Protein AF-A0A329KBB5-F1 (afdb_monomer_lite)

Secondary structure (DSSP, 8-state):
-----HHHHHHHHHHHHHHHHHHHHHHHHHHHHHHHHHHHHHHTTT-HHHHHHHHHHHHHHHHHT-THHHHHHHHHHHHSPP------S--

Organism: NCBI:txid339268

Foldseek 3Di:
DDDPPPPVVVVLVVLLVVLVVLVVLLVVLLVLLVVLQVVLVVCCVPCVPSSVVSNVSSVVSCVSSDVVSVVVSVVVVVVRDDPPPPPPDPD

Sequence (91 aa):
MTTNVYPSALHIAKAKARLARLDRLATELSCVHYELLTLSREVHASEPDLSHTLMNAACVAKVVCADSISKTVENIATHLPVALSEESAAQ

Radius of gyration: 21.24 Å; chains: 1; bounding box: 51×19×68 Å

Structure (mmCIF, N/CA/C/O backbone):
data_AF-A0A329KBB5-F1
#
_entry.id   AF-A0A329KBB5-F1
#
loop_
_atom_site.group_PDB
_atom_site.id
_atom_site.type_symbol
_atom_site.label_atom_id
_atom_site.label_alt_id
_atom_site.label_comp_id
_atom_site.label_asym_id
_atom_site.label_entity_id
_atom_si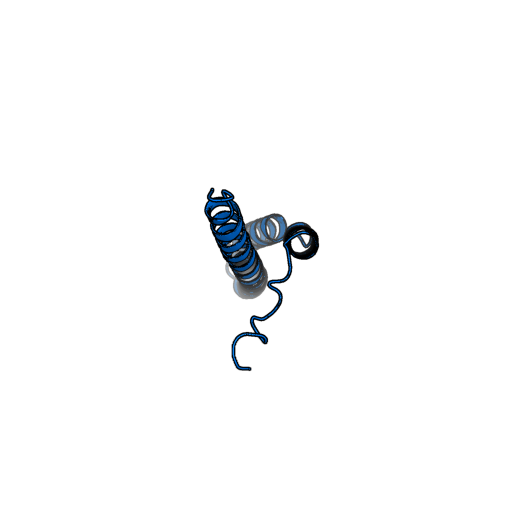te.label_seq_id
_atom_site.pdbx_PDB_ins_code
_atom_site.Cartn_x
_atom_site.Cartn_y
_atom_site.Cartn_z
_atom_site.occupancy
_atom_site.B_iso_or_equiv
_atom_site.auth_seq_id
_atom_site.auth_comp_id
_atom_site.auth_asym_id
_atom_site.auth_atom_id
_atom_site.pdbx_PDB_model_num
ATOM 1 N N . MET A 1 1 ? 32.768 -7.426 -33.914 1.00 36.12 1 MET A N 1
ATOM 2 C CA . MET A 1 1 ? 32.820 -8.384 -32.790 1.00 36.12 1 MET A CA 1
ATOM 3 C C . MET A 1 1 ? 31.943 -7.853 -31.666 1.00 36.12 1 MET A C 1
ATOM 5 O O . MET A 1 1 ? 32.199 -6.767 -31.170 1.00 36.12 1 MET A O 1
ATOM 9 N N . THR A 1 2 ? 30.850 -8.583 -31.426 1.00 40.09 2 THR A N 1
ATOM 10 C CA . THR A 1 2 ? 29.873 -8.556 -30.317 1.00 40.09 2 THR A CA 1
ATOM 11 C C . THR A 1 2 ? 29.886 -7.349 -29.379 1.00 40.09 2 THR A C 1
ATOM 13 O O . THR A 1 2 ? 30.516 -7.352 -28.322 1.00 40.09 2 THR A O 1
ATOM 16 N N . THR A 1 3 ? 29.095 -6.343 -29.741 1.00 41.06 3 THR A N 1
ATOM 17 C CA . THR A 1 3 ? 28.640 -5.295 -28.834 1.00 41.06 3 THR A CA 1
ATOM 18 C C . THR A 1 3 ? 27.874 -5.947 -27.680 1.00 41.06 3 THR A C 1
ATOM 20 O O . THR A 1 3 ? 26.988 -6.777 -27.881 1.00 41.06 3 THR A O 1
ATOM 23 N N . ASN A 1 4 ? 28.251 -5.590 -26.459 1.00 46.72 4 ASN A N 1
ATOM 24 C CA . ASN A 1 4 ? 27.775 -6.145 -25.194 1.00 46.72 4 ASN A CA 1
ATOM 25 C C . ASN A 1 4 ? 26.341 -5.648 -24.870 1.00 46.72 4 ASN A C 1
ATOM 27 O O . ASN A 1 4 ? 26.113 -4.987 -23.864 1.00 46.72 4 ASN A O 1
ATOM 31 N N . VAL A 1 5 ? 25.374 -5.885 -25.766 1.00 49.66 5 VAL A N 1
ATOM 32 C CA . VAL A 1 5 ? 24.000 -5.329 -25.687 1.00 49.66 5 VAL A CA 1
ATOM 33 C C . VAL A 1 5 ? 23.102 -6.121 -24.719 1.00 49.66 5 VAL A C 1
ATOM 35 O O . VAL A 1 5 ? 22.106 -5.611 -24.215 1.00 49.66 5 VAL A O 1
ATOM 38 N N . TYR A 1 6 ? 23.474 -7.359 -24.395 1.00 50.84 6 TYR A N 1
ATOM 39 C CA . TYR A 1 6 ? 22.651 -8.292 -23.616 1.00 50.84 6 TYR A CA 1
ATOM 40 C C . TYR A 1 6 ? 22.441 -7.957 -22.119 1.00 50.84 6 TYR A C 1
ATOM 42 O O . TYR A 1 6 ? 21.341 -8.202 -21.616 1.00 50.84 6 TYR A O 1
ATOM 50 N N . PRO A 1 7 ? 23.408 -7.386 -21.367 1.00 59.34 7 PRO A N 1
ATOM 51 C CA . PRO A 1 7 ? 23.211 -7.113 -19.941 1.00 59.34 7 PRO A CA 1
ATOM 52 C C . PRO A 1 7 ? 22.226 -5.968 -19.679 1.00 59.34 7 PRO A C 1
ATOM 54 O O . PRO A 1 7 ? 21.469 -6.022 -18.712 1.00 59.34 7 PRO A O 1
ATOM 57 N N . SER A 1 8 ? 22.206 -4.931 -20.527 1.00 70.19 8 SER A N 1
ATOM 58 C CA . SER A 1 8 ? 21.379 -3.745 -20.276 1.00 70.19 8 SER A CA 1
ATOM 59 C C . SER A 1 8 ? 19.892 -4.034 -20.480 1.00 70.19 8 SER A C 1
ATOM 61 O O . SER A 1 8 ? 19.097 -3.678 -19.615 1.00 70.19 8 SER A O 1
ATOM 63 N N . ALA A 1 9 ? 19.513 -4.758 -21.540 1.00 75.94 9 ALA A N 1
ATOM 64 C CA . ALA A 1 9 ? 18.124 -5.143 -21.801 1.00 75.94 9 ALA A CA 1
ATOM 65 C C . ALA A 1 9 ? 17.546 -6.011 -20.669 1.00 75.94 9 ALA A C 1
ATOM 67 O O . ALA A 1 9 ? 16.433 -5.769 -20.197 1.00 75.94 9 ALA A O 1
ATOM 68 N N . LEU A 1 10 ? 18.335 -6.965 -20.160 1.00 79.69 10 LEU A N 1
ATOM 69 C CA . LEU A 1 10 ? 17.950 -7.791 -19.015 1.00 79.69 10 LEU A CA 1
ATOM 70 C C . LEU A 1 10 ? 17.788 -6.959 -17.733 1.00 79.69 10 LEU A C 1
ATOM 72 O O . LEU A 1 10 ? 16.835 -7.165 -16.978 1.00 79.69 10 LEU A O 1
ATOM 76 N N . HIS A 1 11 ? 18.699 -6.020 -17.466 1.00 80.88 11 HIS A N 1
ATOM 77 C CA . HIS A 1 11 ? 18.596 -5.131 -16.306 1.00 80.88 11 HIS A CA 1
ATOM 78 C C . HIS A 1 11 ? 17.397 -4.177 -16.409 1.00 80.88 11 HIS A C 1
ATOM 80 O O . HIS A 1 11 ? 16.698 -3.986 -15.416 1.00 80.88 11 HIS A O 1
ATOM 86 N N . ILE A 1 12 ? 17.096 -3.660 -17.604 1.00 79.00 12 ILE A N 1
ATOM 87 C CA . ILE A 1 12 ? 15.918 -2.824 -17.876 1.00 79.00 12 ILE A CA 1
ATOM 88 C C . ILE A 1 12 ? 14.627 -3.619 -17.649 1.00 79.00 12 ILE A C 1
ATOM 90 O O . ILE A 1 12 ? 13.727 -3.141 -16.959 1.00 79.00 12 ILE A O 1
ATOM 94 N N . ALA A 1 13 ? 14.533 -4.848 -18.166 1.00 82.12 13 ALA A N 1
ATOM 95 C CA . ALA A 1 13 ? 13.370 -5.710 -17.953 1.00 82.12 13 ALA A CA 1
ATOM 96 C C . ALA A 1 13 ? 13.161 -6.027 -16.461 1.00 82.12 13 ALA A C 1
ATOM 98 O O . ALA A 1 13 ? 12.042 -5.935 -15.951 1.00 82.12 13 ALA A O 1
ATOM 99 N N . LYS A 1 14 ? 14.247 -6.322 -15.729 1.00 83.75 14 LYS A N 1
ATOM 100 C CA . LYS A 1 14 ? 14.206 -6.506 -14.270 1.00 83.75 14 LYS A CA 1
ATOM 101 C C . LYS A 1 14 ? 13.733 -5.239 -13.556 1.00 83.75 14 LYS A C 1
ATOM 103 O O . LYS A 1 14 ? 12.884 -5.346 -12.675 1.00 83.75 14 LYS A O 1
ATOM 108 N N . ALA A 1 15 ? 14.237 -4.062 -13.929 1.00 83.56 15 ALA A N 1
ATOM 109 C CA . ALA A 1 15 ? 13.811 -2.790 -13.347 1.00 83.56 15 ALA A CA 1
ATOM 110 C C . ALA A 1 15 ? 12.308 -2.546 -13.566 1.00 83.56 15 ALA A C 1
ATOM 112 O O . ALA A 1 15 ? 11.593 -2.308 -12.594 1.00 83.56 15 ALA A O 1
ATOM 113 N N . LYS A 1 16 ? 11.801 -2.728 -14.796 1.00 83.75 16 LYS A N 1
ATOM 114 C CA . LYS A 1 16 ? 10.363 -2.630 -15.117 1.00 83.75 16 LYS A CA 1
ATOM 115 C C . LYS A 1 16 ? 9.516 -3.576 -14.262 1.00 83.75 16 LYS A C 1
ATOM 117 O O . LYS A 1 16 ? 8.538 -3.150 -13.655 1.00 83.75 16 LYS A O 1
ATOM 122 N N . ALA A 1 17 ? 9.921 -4.843 -14.146 1.00 83.75 17 ALA A N 1
ATOM 123 C CA . ALA A 1 17 ? 9.204 -5.826 -13.335 1.00 83.75 17 ALA A CA 1
ATOM 124 C C . ALA A 1 17 ? 9.178 -5.460 -11.839 1.00 83.75 17 ALA A C 1
ATOM 126 O O . ALA A 1 17 ? 8.172 -5.676 -11.160 1.00 83.75 17 ALA A O 1
ATOM 127 N N . ARG A 1 18 ? 10.273 -4.896 -11.309 1.00 86.62 18 ARG A N 1
ATOM 128 C CA . ARG A 1 18 ? 10.346 -4.444 -9.911 1.00 86.62 18 ARG A CA 1
ATOM 129 C C . ARG A 1 18 ? 9.486 -3.209 -9.662 1.00 86.62 18 ARG A C 1
ATOM 131 O O . ARG A 1 18 ? 8.803 -3.183 -8.645 1.00 86.62 18 ARG A O 1
ATOM 138 N N . LEU A 1 19 ? 9.460 -2.255 -10.590 1.00 86.75 19 LEU A N 1
ATOM 139 C CA . LEU A 1 19 ? 8.590 -1.078 -10.512 1.00 86.75 19 LEU A CA 1
ATOM 140 C C . LEU A 1 19 ? 7.108 -1.464 -10.549 1.00 86.75 19 LEU A C 1
ATOM 142 O O . LEU A 1 19 ? 6.356 -1.050 -9.677 1.00 86.75 19 LEU A O 1
ATOM 146 N N . ALA A 1 20 ? 6.705 -2.352 -11.461 1.00 83.31 20 ALA A N 1
ATOM 147 C CA . ALA A 1 20 ? 5.328 -2.854 -11.517 1.00 83.31 20 ALA A CA 1
ATOM 148 C C . ALA A 1 20 ? 4.924 -3.658 -10.265 1.00 83.31 20 ALA A C 1
ATOM 150 O O . ALA A 1 20 ? 3.752 -3.735 -9.900 1.00 83.31 20 ALA A O 1
ATOM 151 N N . ARG A 1 21 ? 5.882 -4.315 -9.595 1.00 88.19 21 ARG A N 1
ATOM 152 C CA . ARG A 1 21 ? 5.628 -4.946 -8.292 1.00 88.19 21 ARG A CA 1
ATOM 153 C C . ARG A 1 21 ? 5.460 -3.899 -7.191 1.00 88.19 21 ARG A C 1
ATOM 155 O O . ARG A 1 21 ? 4.590 -4.073 -6.349 1.00 88.19 21 ARG A O 1
ATOM 162 N N . LEU A 1 22 ? 6.288 -2.856 -7.188 1.00 85.88 22 LEU A N 1
ATOM 163 C CA . LEU A 1 22 ? 6.212 -1.777 -6.206 1.00 85.88 22 LEU A CA 1
ATOM 164 C C . LEU A 1 22 ? 4.871 -1.037 -6.289 1.00 85.88 22 LEU A C 1
ATOM 166 O O . LEU A 1 22 ? 4.253 -0.803 -5.260 1.00 85.88 22 LEU A O 1
ATOM 170 N N . ASP A 1 23 ? 4.395 -0.763 -7.502 1.00 84.56 23 ASP A N 1
ATOM 171 C CA . ASP A 1 23 ? 3.107 -0.107 -7.750 1.00 84.56 23 ASP A CA 1
ATOM 172 C C . ASP A 1 23 ? 1.905 -0.927 -7.241 1.00 84.56 23 ASP A C 1
ATOM 174 O O . ASP A 1 23 ? 1.028 -0.420 -6.539 1.00 84.56 23 ASP A O 1
ATOM 178 N N . ARG A 1 24 ? 1.915 -2.245 -7.489 1.00 87.31 24 ARG A N 1
ATOM 179 C CA . ARG A 1 24 ? 0.901 -3.160 -6.936 1.00 87.31 24 ARG A CA 1
ATOM 180 C C . ARG A 1 24 ? 0.910 -3.188 -5.411 1.00 87.31 24 ARG A C 1
ATOM 182 O O . ARG A 1 24 ? -0.149 -3.090 -4.806 1.00 87.31 24 ARG A O 1
ATOM 189 N N . LEU A 1 25 ? 2.091 -3.275 -4.796 1.00 86.75 25 LEU A N 1
ATOM 190 C CA . LEU A 1 25 ? 2.213 -3.266 -3.335 1.00 86.75 25 LEU A CA 1
ATOM 191 C C . LEU A 1 25 ? 1.742 -1.940 -2.725 1.00 86.75 25 LEU A C 1
ATOM 193 O O . LEU A 1 25 ? 1.135 -1.953 -1.658 1.00 86.75 25 LEU A O 1
ATOM 197 N N . ALA A 1 26 ? 1.988 -0.809 -3.392 1.00 86.19 26 ALA A N 1
ATOM 198 C CA . ALA A 1 26 ? 1.436 0.476 -2.975 1.00 86.19 26 ALA A CA 1
ATOM 199 C C . ALA A 1 26 ? -0.102 0.443 -3.024 1.00 86.19 26 ALA A C 1
ATOM 201 O O . ALA A 1 26 ? -0.765 0.737 -2.034 1.00 86.19 26 ALA A O 1
ATOM 202 N N . THR A 1 27 ? -0.682 -0.027 -4.128 1.00 87.00 27 THR A N 1
ATOM 203 C CA . THR A 1 27 ? -2.143 -0.162 -4.252 1.00 87.00 27 THR A CA 1
ATOM 204 C C . THR A 1 27 ? -2.734 -1.057 -3.154 1.00 87.00 27 THR A C 1
ATOM 206 O O . THR A 1 27 ? -3.690 -0.664 -2.488 1.00 87.00 27 THR A O 1
ATOM 209 N N . GLU A 1 28 ? -2.135 -2.223 -2.903 1.00 89.81 28 GLU A N 1
ATOM 210 C CA . GLU A 1 28 ? -2.562 -3.141 -1.838 1.00 89.81 28 GLU A CA 1
ATOM 211 C C . GLU A 1 28 ? -2.485 -2.487 -0.448 1.00 89.81 28 GLU A C 1
ATOM 213 O O . GLU A 1 28 ? -3.428 -2.587 0.336 1.00 89.81 28 GLU A O 1
ATOM 218 N N . LEU A 1 29 ? -1.407 -1.754 -0.146 1.00 89.69 29 LEU A N 1
ATOM 219 C CA . LEU A 1 29 ? -1.272 -1.022 1.119 1.00 89.69 29 LEU A CA 1
ATOM 220 C C . LEU A 1 29 ? -2.306 0.100 1.270 1.00 89.69 29 LEU A C 1
ATOM 222 O O . LEU A 1 29 ? -2.788 0.330 2.381 1.00 89.69 29 LEU A O 1
ATOM 226 N N . SER A 1 30 ? -2.678 0.774 0.178 1.00 89.12 30 SER A N 1
ATOM 227 C CA . SER A 1 30 ? -3.786 1.736 0.179 1.00 89.12 30 SER A CA 1
ATOM 228 C C . SER A 1 30 ? -5.113 1.066 0.521 1.00 89.12 30 SER A C 1
ATOM 230 O O . SER A 1 30 ? -5.850 1.577 1.361 1.00 89.12 30 SER A O 1
ATOM 232 N N . CYS A 1 31 ? -5.416 -0.092 -0.072 1.00 92.19 31 CYS A N 1
ATOM 233 C CA . CYS A 1 31 ? -6.624 -0.850 0.263 1.00 92.19 31 CYS A CA 1
ATOM 234 C C . CYS A 1 31 ? -6.651 -1.224 1.752 1.00 92.19 31 CYS A C 1
ATOM 236 O O . CYS A 1 31 ? -7.614 -0.894 2.444 1.00 92.19 31 CYS A O 1
ATOM 238 N N . VAL A 1 32 ? -5.555 -1.791 2.268 1.00 93.00 32 VAL A N 1
ATOM 239 C CA . VAL A 1 32 ? -5.418 -2.150 3.690 1.00 93.00 32 VAL A CA 1
ATOM 240 C C . VAL A 1 32 ? -5.594 -0.928 4.598 1.00 93.00 32 VAL A C 1
ATOM 242 O O . VAL A 1 32 ? -6.253 -1.018 5.632 1.00 93.00 32 VAL A O 1
ATOM 245 N N . HIS A 1 33 ? -5.056 0.237 4.220 1.00 93.44 33 HIS A N 1
ATOM 246 C CA . HIS A 1 33 ? -5.276 1.482 4.960 1.00 93.44 33 HIS A CA 1
ATOM 247 C C . HIS A 1 33 ? -6.772 1.803 5.122 1.00 93.44 33 HIS A C 1
ATOM 249 O O . HIS A 1 33 ? -7.220 2.097 6.234 1.00 93.44 33 HIS A O 1
ATOM 255 N N . TYR A 1 34 ? -7.548 1.736 4.037 1.00 94.75 34 TYR A N 1
ATOM 256 C CA . TYR A 1 34 ? -8.984 2.021 4.072 1.00 94.75 34 TYR A CA 1
ATOM 257 C C . TYR A 1 34 ? -9.781 0.964 4.842 1.00 94.75 34 TYR A C 1
ATOM 259 O O . TYR A 1 34 ? -10.688 1.320 5.599 1.00 94.75 34 TYR A O 1
ATOM 267 N N . GLU A 1 35 ? -9.435 -0.315 4.700 1.00 96.75 35 GLU A N 1
ATOM 268 C CA . GLU A 1 35 ? -10.060 -1.412 5.449 1.00 96.75 35 GLU A CA 1
ATOM 269 C C . GLU A 1 35 ? -9.855 -1.245 6.959 1.00 96.75 35 GLU A C 1
ATOM 271 O O . GLU A 1 35 ? -10.817 -1.286 7.726 1.00 96.75 35 GLU A O 1
ATOM 276 N N . LEU A 1 36 ? -8.623 -0.954 7.392 1.00 96.81 36 LEU A N 1
ATOM 277 C CA . LEU A 1 36 ? -8.298 -0.740 8.805 1.00 96.81 36 LEU A CA 1
ATOM 278 C C . LEU A 1 36 ? -9.007 0.488 9.391 1.00 96.81 36 LEU A C 1
ATOM 280 O O . LEU A 1 36 ? -9.485 0.432 10.525 1.00 96.81 36 LEU A O 1
ATOM 284 N N . LEU A 1 37 ? -9.120 1.586 8.632 1.00 96.31 37 LEU A N 1
ATOM 285 C CA . LEU A 1 37 ? -9.902 2.755 9.054 1.00 96.31 37 LEU A CA 1
ATOM 286 C C . LEU A 1 37 ? -11.392 2.438 9.197 1.00 96.31 37 LEU A C 1
ATOM 288 O O . LEU A 1 37 ? -12.044 2.957 10.103 1.00 96.31 37 LEU A O 1
ATOM 292 N N . THR A 1 38 ? -11.932 1.620 8.296 1.00 97.62 38 THR A N 1
ATOM 293 C CA . THR A 1 38 ? -13.348 1.240 8.309 1.00 97.62 38 THR A CA 1
ATOM 294 C C . THR A 1 38 ? -13.638 0.372 9.527 1.00 97.62 38 THR A C 1
ATOM 296 O O . THR A 1 38 ? -14.477 0.737 10.349 1.00 97.62 38 THR A O 1
ATOM 299 N N . LEU A 1 39 ? -12.844 -0.682 9.727 1.00 97.31 39 LEU A N 1
ATOM 300 C CA . LEU A 1 39 ? -12.968 -1.575 10.876 1.00 97.31 39 LEU A CA 1
ATOM 301 C C . LEU A 1 39 ? -12.764 -0.834 12.205 1.00 97.31 39 LEU A C 1
ATOM 303 O O . LEU A 1 39 ? -13.514 -1.049 13.152 1.00 97.31 39 LEU A O 1
ATOM 307 N N . SER A 1 40 ? -11.797 0.090 12.272 1.00 97.31 40 SER A N 1
ATOM 308 C CA . SER A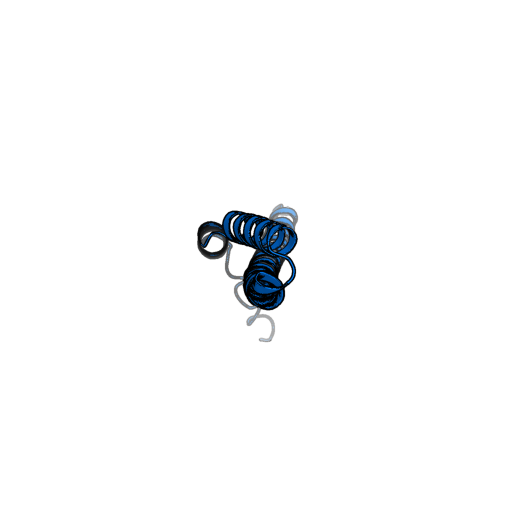 1 40 ? -11.566 0.938 13.451 1.00 97.31 40 SER A CA 1
ATOM 309 C C . SER A 1 40 ? -12.827 1.702 13.872 1.00 97.31 40 SER A C 1
ATOM 311 O O . SER A 1 40 ? -13.107 1.795 15.068 1.00 97.31 40 SER A O 1
ATOM 313 N N . ARG A 1 41 ? -13.607 2.217 12.912 1.00 96.25 41 ARG A N 1
ATOM 314 C CA . ARG A 1 41 ? -14.863 2.937 13.182 1.00 96.25 41 ARG A CA 1
ATOM 315 C C . ARG A 1 41 ? -15.977 2.003 13.636 1.00 96.25 41 ARG A C 1
ATOM 317 O O . ARG A 1 41 ? -16.721 2.366 14.541 1.00 96.25 41 ARG A O 1
ATOM 324 N N . GLU A 1 42 ? -16.078 0.823 13.030 1.00 97.50 42 GLU A N 1
ATOM 325 C CA . GLU A 1 42 ? -17.094 -0.180 13.370 1.00 97.50 42 GLU A CA 1
ATOM 326 C C . GLU A 1 42 ? -16.942 -0.680 14.809 1.00 97.50 42 GLU A C 1
ATOM 328 O O . GLU A 1 42 ? -17.929 -0.782 15.535 1.00 97.50 42 GLU A O 1
ATOM 333 N N . VAL A 1 43 ? -15.705 -0.934 15.246 1.00 96.31 43 VAL A N 1
ATOM 334 C CA . VAL A 1 43 ? -15.433 -1.477 16.585 1.00 96.31 43 VAL A CA 1
ATOM 335 C C . VAL A 1 43 ? -15.284 -0.402 17.665 1.00 96.31 43 VAL A C 1
ATOM 337 O O . VAL A 1 43 ? -15.193 -0.741 18.840 1.00 96.31 43 VAL A O 1
ATOM 340 N N . HIS A 1 44 ? -15.278 0.889 17.310 1.00 95.56 44 HIS A N 1
ATOM 341 C CA . HIS A 1 44 ? -14.968 1.984 18.242 1.00 95.56 44 HIS A CA 1
ATOM 342 C C . HIS A 1 44 ? -15.878 2.026 19.474 1.00 95.56 44 HIS A C 1
ATOM 344 O O . HIS A 1 44 ? -15.406 2.264 20.582 1.00 95.56 44 HIS A O 1
ATOM 350 N N . ALA A 1 45 ? -17.179 1.790 19.285 1.00 94.19 45 ALA A N 1
ATOM 351 C CA . ALA A 1 45 ? -18.160 1.886 20.362 1.00 94.19 45 ALA A CA 1
ATOM 352 C C . ALA A 1 45 ? -18.045 0.747 21.388 1.00 94.19 45 ALA A C 1
ATOM 354 O O . ALA A 1 45 ? -18.376 0.947 22.555 1.00 94.19 45 ALA A O 1
ATOM 355 N N . SER A 1 46 ? -17.601 -0.438 20.959 1.00 96.75 46 SER A N 1
ATOM 356 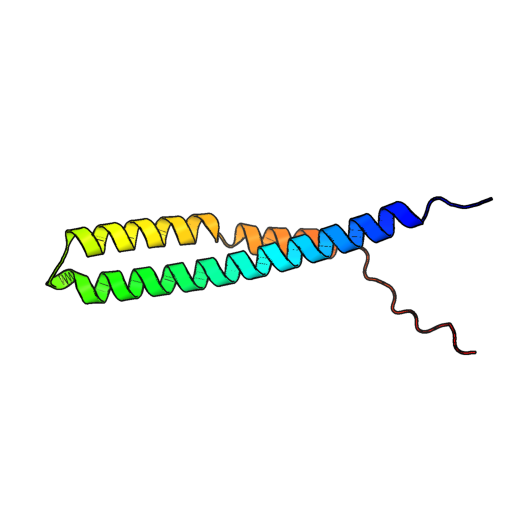C CA . SER A 1 46 ? -17.484 -1.624 21.813 1.00 96.75 46 SER A CA 1
ATOM 357 C C . SER A 1 46 ? -16.063 -1.862 22.326 1.00 96.75 46 SER A C 1
ATOM 359 O O . SER A 1 46 ? -15.905 -2.371 23.427 1.00 96.75 46 SER A O 1
ATOM 361 N N . GLU A 1 47 ? -15.041 -1.505 21.543 1.00 97.31 47 GLU A N 1
ATOM 362 C CA . GLU A 1 47 ? -13.630 -1.849 21.769 1.00 97.31 47 GLU A CA 1
ATOM 363 C C . GLU A 1 47 ? -12.708 -0.658 21.403 1.00 97.31 47 GLU A C 1
ATOM 365 O O . GLU A 1 47 ? -12.047 -0.658 20.354 1.00 97.31 47 GLU A O 1
ATOM 370 N N . PRO A 1 48 ? -12.645 0.397 22.239 1.00 94.75 48 PRO A N 1
ATOM 371 C CA . PRO A 1 48 ? -11.920 1.631 21.918 1.00 94.75 48 PRO A CA 1
ATOM 372 C C . PRO A 1 48 ? -10.400 1.432 21.774 1.00 94.75 48 PRO A C 1
ATOM 374 O O . PRO A 1 48 ? -9.779 2.038 20.897 1.00 94.75 48 PRO A O 1
ATOM 377 N N . ASP A 1 49 ? -9.795 0.540 22.562 1.00 97.00 49 ASP A N 1
ATOM 378 C CA . ASP A 1 49 ? -8.354 0.258 22.489 1.00 97.00 49 ASP A CA 1
ATOM 379 C C . ASP A 1 49 ? -7.972 -0.464 21.186 1.00 97.00 49 ASP A C 1
ATOM 381 O O . ASP A 1 49 ? -6.958 -0.147 20.546 1.00 97.00 49 ASP A O 1
ATOM 385 N N . LEU A 1 50 ? -8.817 -1.398 20.736 1.00 94.12 50 LEU A N 1
ATOM 386 C CA . LEU A 1 50 ? -8.661 -2.055 19.438 1.00 94.12 50 LEU A CA 1
ATOM 387 C C . LEU A 1 50 ? -8.848 -1.047 18.301 1.00 94.12 50 LEU A C 1
ATOM 389 O O . LEU A 1 50 ? -8.039 -1.009 17.375 1.00 94.12 50 LEU A O 1
ATOM 393 N N . SER A 1 51 ? -9.866 -0.190 18.396 1.00 96.62 51 SER A N 1
ATOM 394 C CA . SER A 1 51 ? -10.119 0.884 17.433 1.00 96.62 51 SER A CA 1
ATOM 395 C C . SER A 1 51 ? -8.902 1.798 17.259 1.00 96.62 51 SER A C 1
ATOM 397 O O . SER A 1 51 ? -8.486 2.051 16.123 1.00 96.62 51 SER A O 1
ATOM 399 N N . HIS A 1 52 ? -8.266 2.225 18.354 1.00 96.38 52 HIS A N 1
ATOM 400 C CA . HIS A 1 52 ? -7.033 3.015 18.311 1.00 96.38 52 HIS A CA 1
ATOM 401 C C . HIS A 1 52 ? -5.863 2.247 17.688 1.00 96.38 52 HIS A C 1
ATOM 403 O O . HIS A 1 52 ? -5.124 2.802 16.873 1.00 96.38 52 HIS A O 1
ATOM 409 N N . THR A 1 53 ? -5.706 0.965 18.018 1.00 97.00 53 THR A N 1
ATOM 410 C CA . THR A 1 53 ? -4.653 0.115 17.440 1.00 97.00 53 THR A CA 1
ATOM 411 C C . THR A 1 53 ? -4.815 -0.029 15.924 1.00 97.00 53 THR A C 1
ATOM 413 O O . THR A 1 53 ? -3.846 0.132 15.180 1.00 97.00 53 THR A O 1
ATOM 416 N N . LEU A 1 54 ? -6.043 -0.255 15.449 1.00 95.69 54 LEU A N 1
ATOM 417 C CA . LEU A 1 54 ? -6.373 -0.326 14.024 1.00 95.69 54 LEU A CA 1
ATOM 418 C C . LEU A 1 54 ? -6.132 1.013 13.317 1.00 95.69 54 LEU A C 1
ATOM 420 O O . LEU A 1 54 ? -5.585 1.036 12.217 1.00 95.69 54 LEU A O 1
ATOM 424 N N . MET A 1 55 ? -6.466 2.134 13.963 1.00 96.12 55 MET A N 1
ATOM 425 C CA . MET A 1 55 ? -6.202 3.468 13.418 1.00 96.12 55 MET A CA 1
ATOM 426 C C . MET A 1 55 ? -4.697 3.749 13.302 1.00 96.12 55 MET A C 1
ATOM 428 O O . MET A 1 55 ? -4.243 4.260 12.278 1.00 96.12 55 MET A O 1
ATOM 432 N N . ASN A 1 56 ? -3.901 3.349 14.298 1.00 94.75 56 ASN A N 1
ATOM 433 C CA . ASN A 1 56 ? -2.441 3.437 14.238 1.00 94.75 56 ASN A CA 1
ATOM 434 C C . ASN A 1 56 ? -1.870 2.578 13.101 1.00 94.75 56 ASN A C 1
ATOM 436 O O . ASN A 1 56 ? -1.034 3.055 12.331 1.00 94.75 56 ASN A O 1
ATOM 440 N N . ALA A 1 57 ? -2.352 1.342 12.947 1.00 91.75 57 ALA A N 1
ATOM 441 C CA . ALA A 1 57 ? -1.956 0.464 11.849 1.00 91.75 57 ALA A CA 1
ATOM 442 C C . ALA A 1 57 ? -2.320 1.063 10.477 1.00 91.75 57 ALA A C 1
ATOM 444 O O . ALA A 1 57 ? -1.495 1.060 9.560 1.00 91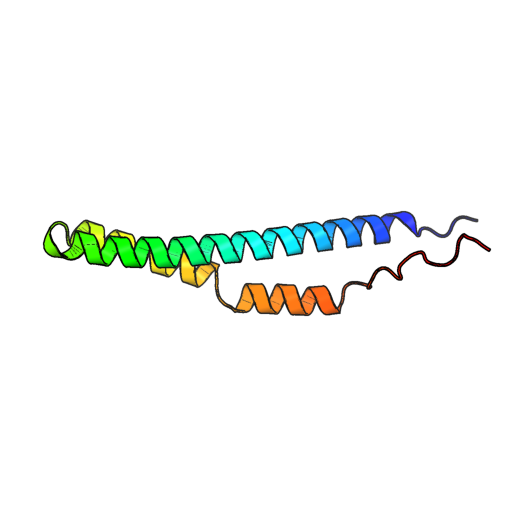.75 57 ALA A O 1
ATOM 445 N N . ALA A 1 58 ? -3.506 1.667 10.354 1.00 93.00 58 ALA A N 1
ATOM 446 C CA . ALA A 1 58 ? -3.920 2.366 9.145 1.00 93.00 58 ALA A CA 1
ATOM 447 C C . ALA A 1 58 ? -2.986 3.543 8.819 1.00 93.00 58 ALA A C 1
ATOM 449 O O . ALA A 1 58 ? -2.599 3.721 7.663 1.00 93.00 58 ALA A O 1
ATOM 450 N N . CYS A 1 59 ? -2.584 4.337 9.814 1.00 90.25 59 CYS A N 1
ATOM 451 C CA . CYS A 1 59 ? -1.632 5.433 9.624 1.00 90.25 59 CYS A CA 1
ATOM 452 C C . CYS A 1 59 ? -0.273 4.936 9.113 1.00 90.25 59 CYS A C 1
ATOM 454 O O . CYS A 1 59 ? 0.282 5.532 8.189 1.00 90.25 59 CYS A O 1
ATOM 456 N N . VAL A 1 60 ? 0.238 3.824 9.653 1.00 88.56 60 VAL A N 1
ATOM 457 C CA . VAL A 1 60 ? 1.488 3.208 9.177 1.00 88.56 60 VAL A CA 1
ATOM 458 C C . VAL A 1 60 ? 1.360 2.772 7.717 1.00 88.56 60 VAL A C 1
ATOM 460 O O . VAL A 1 60 ? 2.221 3.118 6.908 1.00 88.56 60 VAL A O 1
ATOM 463 N N . ALA A 1 61 ? 0.269 2.091 7.349 1.00 86.06 61 ALA A N 1
ATOM 464 C CA . ALA A 1 61 ? 0.022 1.674 5.967 1.00 86.06 61 ALA A CA 1
ATOM 465 C C . ALA A 1 61 ? 0.010 2.870 4.993 1.00 86.06 61 ALA A C 1
ATOM 467 O O . ALA A 1 61 ? 0.623 2.807 3.927 1.00 86.06 61 ALA A O 1
ATOM 468 N N . LYS A 1 62 ? -0.591 3.999 5.394 1.00 83.75 62 LYS A N 1
ATOM 469 C CA . LYS A 1 62 ? -0.615 5.237 4.597 1.00 83.75 62 LYS A CA 1
ATOM 470 C C . LYS A 1 62 ? 0.761 5.877 4.425 1.00 83.75 62 LYS A C 1
ATOM 472 O O . LYS A 1 62 ? 1.071 6.345 3.336 1.00 83.75 62 LYS A O 1
ATOM 477 N N . VAL A 1 63 ? 1.582 5.914 5.478 1.00 78.12 63 VAL A N 1
ATOM 478 C CA . VAL A 1 63 ? 2.948 6.466 5.403 1.00 78.12 63 VAL A CA 1
ATOM 479 C C . VAL A 1 63 ? 3.805 5.641 4.449 1.00 78.12 63 VAL A C 1
ATOM 481 O O . VAL A 1 63 ? 4.523 6.207 3.627 1.00 78.12 63 VAL A O 1
ATOM 484 N N . VAL A 1 64 ? 3.699 4.311 4.517 1.00 74.94 64 VAL A N 1
ATOM 485 C CA . VAL A 1 64 ? 4.410 3.418 3.593 1.00 74.94 64 VAL A CA 1
ATOM 486 C C . VAL A 1 64 ? 3.897 3.596 2.162 1.00 74.94 64 VAL A C 1
ATOM 488 O O . VAL A 1 64 ? 4.690 3.539 1.235 1.00 74.94 64 VAL A O 1
ATOM 491 N N . CYS A 1 65 ? 2.606 3.871 1.973 1.00 69.56 65 CYS A N 1
ATOM 492 C CA . CYS A 1 65 ? 1.991 4.089 0.665 1.00 69.56 65 CYS A CA 1
ATOM 493 C C . CYS A 1 65 ? 2.010 5.553 0.177 1.00 69.56 65 CYS A C 1
ATOM 495 O O . CYS A 1 65 ? 1.269 5.892 -0.742 1.00 69.56 65 CYS A O 1
ATOM 497 N N . ALA A 1 66 ? 2.791 6.453 0.782 1.00 65.81 66 ALA A N 1
ATOM 498 C CA . ALA A 1 66 ? 2.744 7.872 0.422 1.00 65.81 66 ALA A CA 1
ATOM 499 C C . ALA A 1 66 ? 2.805 8.073 -1.107 1.00 65.81 66 ALA A C 1
ATOM 501 O O . ALA A 1 66 ? 3.622 7.426 -1.762 1.00 65.81 66 ALA A O 1
ATOM 502 N N . ASP A 1 67 ? 1.997 8.995 -1.656 1.00 63.53 67 ASP A N 1
ATOM 503 C CA . ASP A 1 67 ? 1.923 9.352 -3.093 1.00 63.53 67 ASP A CA 1
ATOM 504 C C . ASP A 1 67 ? 3.305 9.524 -3.757 1.00 63.53 67 ASP A C 1
ATOM 506 O O . ASP A 1 67 ? 3.474 9.404 -4.970 1.00 63.53 67 ASP A O 1
ATOM 510 N N . SER A 1 68 ? 4.320 9.806 -2.942 1.00 66.31 68 SER A N 1
ATOM 511 C CA . SER A 1 68 ? 5.738 9.769 -3.270 1.00 66.31 68 SER A CA 1
ATOM 512 C C . SER A 1 68 ? 6.201 8.473 -3.952 1.00 66.31 68 SER A C 1
ATOM 514 O O . SER A 1 68 ? 7.044 8.570 -4.840 1.00 66.31 68 SER A O 1
ATOM 516 N N . ILE A 1 69 ? 5.688 7.286 -3.598 1.00 73.12 69 ILE A N 1
ATOM 517 C CA . ILE A 1 69 ? 6.058 6.012 -4.240 1.00 73.12 69 ILE A CA 1
ATOM 518 C C . ILE A 1 69 ? 5.525 5.960 -5.667 1.00 73.12 69 ILE A C 1
ATOM 520 O O . ILE A 1 69 ? 6.322 5.750 -6.577 1.00 73.12 69 ILE A O 1
ATOM 524 N N . SER A 1 70 ? 4.231 6.213 -5.882 1.00 70.06 70 SER A N 1
ATOM 525 C CA . SER A 1 70 ? 3.650 6.233 -7.231 1.00 70.06 70 SER A CA 1
ATOM 526 C C . SER A 1 70 ? 4.330 7.284 -8.112 1.00 70.06 70 SER A C 1
ATOM 528 O O . SER A 1 70 ? 4.792 6.952 -9.199 1.00 70.06 70 SER A O 1
ATOM 530 N N . LYS A 1 71 ? 4.560 8.505 -7.604 1.00 78.06 71 LYS A N 1
ATOM 531 C CA . LYS A 1 71 ? 5.318 9.546 -8.329 1.00 78.06 71 LYS A CA 1
ATOM 532 C C . LYS A 1 71 ? 6.754 9.129 -8.646 1.00 78.06 71 LYS A C 1
ATOM 534 O O . LYS A 1 71 ? 7.279 9.447 -9.709 1.00 78.06 71 LYS A O 1
ATOM 539 N N . THR A 1 72 ? 7.417 8.426 -7.729 1.00 79.56 72 THR A N 1
ATOM 540 C CA . THR A 1 72 ? 8.779 7.919 -7.954 1.00 79.56 72 THR A CA 1
ATOM 541 C C . THR A 1 72 ? 8.782 6.817 -9.010 1.00 79.56 72 THR A C 1
ATOM 543 O O . THR A 1 72 ? 9.654 6.813 -9.876 1.00 79.56 72 THR A O 1
ATOM 546 N N . VAL A 1 73 ? 7.802 5.909 -8.983 1.00 80.00 73 VAL A N 1
ATOM 547 C CA . VAL A 1 73 ? 7.632 4.861 -9.996 1.00 80.00 73 VAL A CA 1
ATOM 548 C C . VAL A 1 73 ? 7.374 5.474 -11.370 1.00 80.00 73 VAL A C 1
ATOM 550 O O . VAL A 1 73 ? 8.067 5.110 -12.318 1.00 80.00 73 VAL A O 1
ATOM 553 N N . GLU A 1 74 ? 6.447 6.427 -11.471 1.00 78.38 74 GLU A N 1
ATOM 554 C CA . GLU A 1 74 ? 6.148 7.162 -12.704 1.00 78.38 74 GLU A CA 1
ATOM 555 C C . GLU A 1 74 ? 7.395 7.869 -13.241 1.00 78.38 74 GLU A C 1
ATOM 557 O O . GLU A 1 74 ? 7.776 7.651 -14.392 1.00 78.38 74 GLU A O 1
ATOM 562 N N . ASN A 1 75 ? 8.102 8.628 -12.397 1.00 81.31 75 ASN A N 1
ATOM 563 C CA . ASN A 1 75 ? 9.331 9.318 -12.790 1.00 81.31 75 ASN A CA 1
ATOM 564 C C . ASN A 1 75 ? 10.386 8.338 -13.318 1.00 81.31 75 ASN A C 1
ATOM 566 O O . ASN A 1 75 ? 10.928 8.545 -14.402 1.00 81.31 75 ASN A O 1
ATOM 570 N N . ILE A 1 76 ? 10.656 7.237 -12.609 1.00 80.00 76 ILE A N 1
ATOM 571 C CA . ILE A 1 76 ? 11.630 6.234 -13.067 1.00 80.00 76 ILE A CA 1
ATOM 572 C C . ILE A 1 76 ? 11.159 5.581 -14.375 1.00 80.00 76 ILE A C 1
ATOM 574 O O . ILE A 1 76 ? 11.980 5.346 -15.262 1.00 80.00 76 ILE A O 1
ATOM 578 N N . ALA A 1 77 ? 9.858 5.325 -14.535 1.00 78.12 77 ALA A N 1
ATOM 579 C CA . ALA A 1 77 ? 9.305 4.755 -15.758 1.00 78.12 77 ALA A CA 1
ATOM 580 C C . ALA A 1 77 ? 9.530 5.656 -16.984 1.00 78.12 77 ALA A C 1
ATOM 582 O O . ALA A 1 77 ? 9.828 5.122 -18.052 1.00 78.12 77 ALA A O 1
ATOM 583 N N . THR A 1 78 ? 9.491 6.990 -16.839 1.00 80.06 78 THR A N 1
ATOM 584 C CA . THR A 1 78 ? 9.796 7.923 -17.949 1.00 80.06 78 THR A CA 1
ATOM 585 C C . THR A 1 78 ? 11.250 7.861 -18.425 1.00 80.06 78 THR A C 1
ATOM 587 O O . THR A 1 78 ? 11.539 8.168 -19.580 1.00 80.06 78 THR A O 1
ATOM 590 N N . HIS A 1 79 ? 12.170 7.431 -17.558 1.00 77.31 79 HIS A N 1
ATOM 591 C CA . HIS A 1 79 ? 13.591 7.287 -17.875 1.00 77.31 79 HIS A CA 1
ATOM 592 C C . HIS A 1 79 ? 13.962 5.895 -18.393 1.00 77.31 79 HIS A C 1
ATOM 594 O O . HIS A 1 79 ? 15.091 5.683 -18.843 1.00 77.31 79 HIS A O 1
ATOM 600 N N . LEU A 1 80 ? 13.044 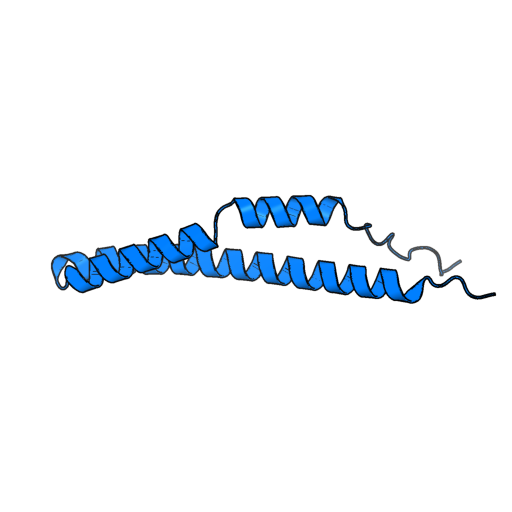4.928 -18.330 1.00 73.19 80 LEU A N 1
ATOM 601 C CA . LEU A 1 80 ? 13.284 3.604 -18.879 1.00 73.19 80 LEU A CA 1
ATOM 602 C C . LEU A 1 80 ? 13.012 3.623 -20.386 1.00 73.19 80 LEU A C 1
ATOM 604 O O . LEU A 1 80 ? 11.951 4.083 -20.805 1.00 73.19 80 LEU A O 1
ATOM 608 N N . PRO A 1 81 ? 13.921 3.081 -21.218 1.00 67.94 81 PRO A N 1
ATOM 609 C CA . PRO A 1 81 ? 13.708 3.059 -22.654 1.00 67.94 81 PRO A CA 1
ATOM 610 C C . PRO A 1 81 ? 12.408 2.313 -22.971 1.00 67.94 81 PRO A C 1
ATOM 612 O O . PRO A 1 81 ? 12.177 1.174 -22.526 1.00 67.94 81 PRO A O 1
ATOM 615 N N . VAL A 1 82 ? 11.535 2.985 -23.721 1.00 59.41 82 VAL A N 1
ATOM 616 C CA . VAL A 1 82 ? 10.367 2.364 -24.342 1.00 59.41 82 VAL A CA 1
ATOM 617 C C . VAL A 1 82 ? 10.926 1.321 -25.300 1.00 59.41 82 VAL A C 1
ATOM 619 O O . VAL A 1 82 ? 11.782 1.638 -26.125 1.00 59.41 82 VAL A O 1
ATOM 622 N N . ALA A 1 83 ? 10.523 0.060 -25.134 1.00 52.56 83 ALA A N 1
ATOM 623 C CA . ALA A 1 83 ? 10.863 -0.941 -26.133 1.00 52.56 83 ALA A CA 1
ATOM 624 C C . ALA A 1 83 ? 10.202 -0.463 -27.427 1.00 52.56 83 ALA A C 1
ATOM 626 O O . ALA A 1 83 ? 8.975 -0.390 -27.482 1.00 52.56 83 ALA A O 1
ATOM 627 N N . LEU A 1 84 ? 11.000 -0.049 -28.415 1.00 42.78 84 LEU A N 1
ATOM 628 C CA . LEU A 1 84 ? 10.496 0.116 -29.769 1.00 42.78 84 LEU A CA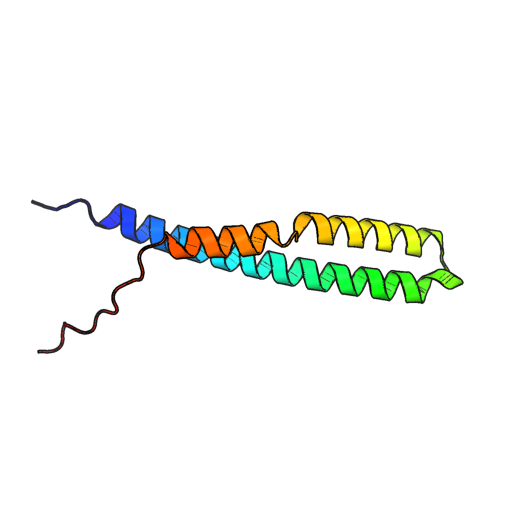 1
ATOM 629 C C . LEU A 1 84 ? 9.960 -1.259 -30.150 1.00 42.78 84 LEU A C 1
ATOM 631 O O . LEU A 1 84 ? 10.722 -2.224 -30.184 1.00 42.78 84 LEU A O 1
ATOM 635 N N . SER A 1 85 ? 8.638 -1.343 -30.284 1.00 39.88 85 SER A N 1
ATOM 636 C CA . SER A 1 85 ? 7.944 -2.542 -30.733 1.00 39.88 85 SER A CA 1
ATOM 637 C C . SER A 1 85 ? 8.679 -3.078 -31.957 1.00 39.88 85 SER A C 1
ATOM 639 O O . SER A 1 85 ? 8.953 -2.317 -32.886 1.00 39.88 85 SER A O 1
ATOM 641 N N . GLU A 1 86 ? 9.048 -4.356 -31.935 1.00 47.84 86 GLU A N 1
ATOM 642 C CA . GLU A 1 86 ? 9.617 -5.056 -33.083 1.00 47.84 86 GLU A CA 1
ATOM 643 C C . GLU A 1 86 ? 8.536 -5.204 -34.171 1.00 47.84 86 GLU A C 1
ATOM 645 O O . GLU A 1 86 ? 8.014 -6.281 -34.419 1.00 47.84 86 GLU A O 1
ATOM 650 N N . GLU A 1 87 ? 8.182 -4.106 -34.836 1.00 47.94 87 GLU A N 1
ATOM 651 C CA . GLU A 1 87 ? 7.496 -4.100 -36.129 1.00 47.94 87 GLU A CA 1
ATOM 652 C C . GLU A 1 87 ? 8.504 -3.685 -37.204 1.00 47.94 87 GLU A C 1
ATOM 654 O O . GLU A 1 87 ? 8.462 -2.585 -37.747 1.00 47.94 87 GLU A O 1
ATOM 659 N N . SER A 1 88 ? 9.482 -4.553 -37.474 1.00 46.12 88 SER A N 1
ATOM 660 C CA . SER A 1 88 ? 10.282 -4.541 -38.714 1.00 46.12 88 SER A CA 1
ATOM 661 C C . SER A 1 88 ? 11.120 -5.815 -38.851 1.00 46.12 88 SER A C 1
ATOM 663 O O . SER A 1 88 ? 12.340 -5.771 -38.978 1.00 46.12 88 SER A O 1
ATOM 665 N N . ALA A 1 89 ? 10.464 -6.976 -38.819 1.00 38.69 89 ALA A N 1
ATOM 666 C CA . ALA A 1 89 ? 11.073 -8.242 -39.242 1.00 38.69 89 ALA A CA 1
ATOM 667 C C . ALA A 1 89 ? 10.092 -9.117 -40.046 1.00 38.69 89 ALA A C 1
ATOM 669 O O . ALA A 1 89 ? 10.089 -10.339 -39.931 1.00 38.69 89 ALA A O 1
ATOM 670 N N . ALA A 1 90 ? 9.243 -8.479 -40.855 1.00 43.72 90 ALA A N 1
ATOM 671 C CA . ALA A 1 90 ? 8.436 -9.141 -41.876 1.00 43.72 90 ALA A CA 1
ATOM 672 C C . ALA A 1 90 ? 8.325 -8.233 -43.114 1.00 43.72 90 ALA A C 1
ATOM 674 O O . ALA A 1 90 ? 7.258 -7.707 -43.421 1.00 43.72 90 ALA A O 1
ATOM 675 N N . GLN A 1 91 ? 9.457 -8.011 -43.784 1.00 35.06 91 GLN A N 1
ATOM 676 C CA . GLN A 1 91 ? 9.521 -7.641 -45.200 1.00 35.06 91 GLN A CA 1
ATOM 677 C C . GLN A 1 91 ? 10.605 -8.476 -45.870 1.00 35.06 91 GLN A C 1
ATOM 679 O O . GLN A 1 91 ? 11.671 -8.649 -45.236 1.00 35.06 91 GLN A O 1
#

pLDDT: mean 78.6, std 18.07, range [35.06, 97.62]